Protein AF-A0A1J5X970-F1 (afdb_monomer)

pLDDT: mean 81.5, std 14.35, range [40.5, 97.06]

Secondary structure (DSSP, 8-state):
-----EE--HHHHHHHTTHHHHHTGGG--EEEEEEEEEEEEETTEEEEEEE-SS-EEEEEEES--TT--TT-EEEEEEEEE-SSS-EEEEEEEEE---HHHHHHHHHHHHHHHHHHHHHHHHHHHHS--

Mean predicted aligned error: 7.68 Å

Sequence (129 aa):
MDSFSIPIKILETRRAGNAWRVLSGERNRFSVLGSVVFVEARRGTTVFEVDDGSALLRCVIAGKSSVFKRGLCVCVTGRISMQRVYQMDVFSVCVVTDPEEEMFWWTRLIEIYHALELVSSKEKQQVGV

Nearest PDB structures (foldseek):
  4gop-assembly2_Y  TM=9.084E-01  e=2.019E-05  Mycosarcoma maydis
  8sok-assembly1_B  TM=8.461E-01  e=5.208E-05  Homo sapiens
  4l5t-assembly3_D  TM=7.604E-01  e=5.950E-03  Mus musculus
  3rln-assembly1_A  TM=5.830E-01  e=7.108E-03  Homo sapiens
  4jbj-assembly1_A  TM=6.149E-01  e=2.616E-02  Mus musculus

Solvent-accessible surface area (backbone atoms only — not comparable to full-atom values): 7297 Å² total; per-residue (Å²): 130,87,78,80,56,48,67,54,56,59,43,61,53,61,72,51,48,73,56,52,59,68,77,51,46,98,68,51,36,35,28,38,64,27,32,24,75,42,74,46,83,51,95,64,25,28,40,33,29,34,36,58,89,67,36,80,40,41,34,39,32,81,39,81,63,92,80,74,50,68,76,39,40,30,39,38,31,23,31,79,42,71,92,85,56,73,30,29,50,40,78,47,74,45,78,56,85,49,70,67,61,55,52,51,51,54,52,54,40,50,54,51,54,52,51,51,52,53,53,54,53,52,53,58,65,74,68,66,128

Structure (mmCIF, N/CA/C/O backbone):
data_AF-A0A1J5X970-F1
#
_entry.id   AF-A0A1J5X970-F1
#
loop_
_atom_site.group_PDB
_atom_site.id
_atom_site.type_symbol
_atom_site.label_atom_id
_atom_site.label_alt_id
_atom_site.label_comp_id
_atom_site.label_asym_id
_atom_site.label_entity_id
_atom_site.label_seq_id
_atom_site.pdbx_PDB_ins_code
_atom_site.Cartn_x
_atom_site.Cartn_y
_atom_site.Cartn_z
_atom_site.occupancy
_atom_site.B_iso_or_equiv
_atom_site.auth_seq_id
_atom_site.auth_comp_id
_atom_site.auth_asym_id
_atom_site.auth_atom_id
_atom_site.pdbx_PDB_model_num
ATOM 1 N N . MET A 1 1 ? 12.521 17.606 5.008 1.00 40.50 1 MET A N 1
ATOM 2 C CA . MET A 1 1 ? 13.173 16.680 4.058 1.00 40.50 1 MET A CA 1
ATOM 3 C C . MET A 1 1 ? 12.208 15.543 3.822 1.00 40.50 1 MET A C 1
ATOM 5 O O . MET A 1 1 ? 11.994 14.755 4.738 1.00 40.50 1 MET A O 1
ATOM 9 N N . ASP A 1 2 ? 11.590 15.509 2.647 1.00 47.88 2 ASP A N 1
ATOM 10 C CA . ASP A 1 2 ? 10.647 14.457 2.284 1.00 47.88 2 ASP A CA 1
ATOM 11 C C . ASP A 1 2 ? 11.372 13.118 2.277 1.00 47.88 2 ASP A C 1
ATOM 13 O O . ASP A 1 2 ? 12.374 12.916 1.588 1.00 47.88 2 ASP A O 1
ATOM 17 N N . SER A 1 3 ? 10.920 12.205 3.129 1.00 57.94 3 SER A N 1
ATOM 18 C CA . SER A 1 3 ? 11.478 10.866 3.146 1.00 57.94 3 SER A CA 1
ATOM 19 C C . SER A 1 3 ? 11.008 10.137 1.895 1.00 57.94 3 SER A C 1
ATOM 21 O O . SER A 1 3 ? 9.833 9.786 1.796 1.00 57.94 3 SER A O 1
ATOM 23 N N . PHE A 1 4 ? 11.923 9.905 0.960 1.00 71.44 4 PHE A N 1
ATOM 24 C CA . PHE A 1 4 ? 11.677 9.077 -0.213 1.00 71.44 4 PHE A CA 1
ATOM 25 C C . PHE A 1 4 ? 11.115 7.706 0.208 1.00 71.44 4 PHE A C 1
ATOM 27 O O . PHE A 1 4 ? 11.670 7.052 1.098 1.00 71.44 4 PHE A O 1
ATOM 34 N N . SER A 1 5 ? 10.000 7.300 -0.402 1.00 83.25 5 SER A N 1
ATOM 35 C CA . SER A 1 5 ? 9.433 5.953 -0.282 1.00 83.25 5 SER A CA 1
ATOM 36 C C . SER A 1 5 ? 9.487 5.276 -1.646 1.00 83.25 5 SER A C 1
ATOM 38 O O . SER A 1 5 ? 9.315 5.942 -2.665 1.00 83.25 5 SER A O 1
ATOM 40 N N . ILE A 1 6 ? 9.752 3.972 -1.662 1.00 84.81 6 ILE A N 1
ATOM 41 C CA . ILE A 1 6 ? 9.799 3.175 -2.890 1.00 84.81 6 ILE A CA 1
ATOM 42 C C . ILE A 1 6 ? 8.381 2.646 -3.164 1.00 84.81 6 ILE A C 1
ATOM 44 O O . ILE A 1 6 ? 7.891 1.856 -2.350 1.00 84.81 6 ILE A O 1
ATOM 48 N N . PRO A 1 7 ? 7.725 3.046 -4.269 1.00 87.62 7 PRO A N 1
ATOM 49 C CA . PRO A 1 7 ? 6.467 2.452 -4.706 1.00 87.62 7 PRO A CA 1
ATOM 50 C C . PRO A 1 7 ? 6.668 0.973 -5.013 1.00 87.62 7 PRO A C 1
ATOM 52 O O . PRO A 1 7 ? 7.643 0.599 -5.668 1.00 87.62 7 PRO A O 1
ATOM 55 N N . ILE A 1 8 ? 5.748 0.131 -4.557 1.00 88.06 8 ILE A N 1
ATOM 56 C CA . ILE A 1 8 ? 5.853 -1.319 -4.713 1.00 88.06 8 ILE A CA 1
ATOM 57 C C . ILE A 1 8 ? 4.522 -1.960 -5.087 1.00 88.06 8 ILE A C 1
ATOM 59 O O . ILE A 1 8 ? 3.452 -1.506 -4.690 1.00 88.06 8 ILE A O 1
ATOM 63 N N . LYS A 1 9 ? 4.629 -3.084 -5.799 1.00 89.88 9 LYS A N 1
ATOM 64 C CA . LYS A 1 9 ? 3.542 -4.036 -6.016 1.00 89.88 9 LYS A CA 1
ATOM 65 C C . LYS A 1 9 ? 3.585 -5.103 -4.924 1.00 89.88 9 LYS A C 1
ATOM 67 O O . LYS A 1 9 ? 4.652 -5.676 -4.662 1.00 89.88 9 LYS A O 1
ATOM 72 N N . ILE A 1 10 ? 2.451 -5.389 -4.289 1.00 92.12 10 ILE A N 1
ATOM 73 C CA . ILE A 1 10 ? 2.360 -6.258 -3.106 1.00 92.12 10 ILE A CA 1
ATOM 74 C C . ILE A 1 10 ? 2.844 -7.677 -3.429 1.00 92.12 10 ILE A C 1
ATOM 76 O O . ILE A 1 10 ? 3.602 -8.266 -2.653 1.00 92.12 10 ILE A O 1
ATOM 80 N N . LEU A 1 11 ? 2.443 -8.236 -4.575 1.00 89.12 11 LEU A N 1
ATOM 81 C CA . LEU A 1 11 ? 2.821 -9.599 -4.959 1.00 89.12 11 LEU A CA 1
ATOM 82 C C . LEU A 1 11 ? 4.333 -9.748 -5.176 1.00 89.12 11 LEU A C 1
ATOM 84 O O . LEU A 1 11 ? 4.936 -10.713 -4.705 1.00 89.12 11 LEU A O 1
ATOM 88 N N . GLU A 1 12 ? 4.954 -8.785 -5.853 1.00 83.88 12 GLU A N 1
ATOM 89 C CA . GLU A 1 12 ? 6.386 -8.826 -6.169 1.00 83.88 12 GLU A CA 1
ATOM 90 C C . GLU A 1 12 ? 7.248 -8.636 -4.919 1.00 83.88 12 GLU A C 1
ATOM 92 O O . GLU A 1 12 ? 8.264 -9.309 -4.728 1.00 83.88 12 GLU A O 1
ATOM 97 N N . THR A 1 13 ? 6.794 -7.784 -4.001 1.00 82.94 13 THR A N 1
ATOM 98 C CA . THR A 1 13 ? 7.434 -7.627 -2.689 1.00 82.94 13 THR A CA 1
ATOM 99 C C . THR A 1 13 ? 7.314 -8.864 -1.820 1.00 82.94 13 THR A C 1
ATOM 101 O O . THR A 1 13 ? 8.297 -9.288 -1.208 1.00 82.94 13 THR A O 1
ATOM 104 N N . ARG A 1 14 ? 6.157 -9.525 -1.847 1.00 84.44 14 ARG A N 1
ATOM 105 C CA . ARG A 1 14 ? 5.953 -10.797 -1.155 1.00 84.44 14 ARG A CA 1
ATOM 106 C C . ARG A 1 14 ? 6.839 -11.918 -1.708 1.00 84.44 14 ARG A C 1
ATOM 108 O O . ARG A 1 14 ? 7.380 -12.690 -0.922 1.00 84.44 14 ARG A O 1
ATOM 115 N N . ARG A 1 15 ? 6.993 -12.015 -3.034 1.00 83.88 15 ARG A N 1
ATOM 116 C CA . ARG A 1 15 ? 7.789 -13.061 -3.707 1.00 83.88 15 ARG A CA 1
ATOM 117 C C . ARG A 1 15 ? 9.284 -12.934 -3.448 1.00 83.88 15 ARG A C 1
ATOM 119 O O . ARG A 1 15 ? 9.941 -13.927 -3.157 1.00 83.88 15 ARG A O 1
ATOM 126 N N . ALA A 1 16 ? 9.815 -11.723 -3.545 1.00 76.25 16 ALA A N 1
ATOM 127 C CA . ALA A 1 16 ? 11.249 -11.486 -3.402 1.00 76.25 16 ALA A CA 1
ATOM 128 C C . ALA A 1 16 ? 11.733 -11.534 -1.943 1.00 76.25 16 ALA A C 1
ATOM 130 O O . ALA A 1 16 ? 12.936 -11.623 -1.690 1.00 76.25 16 ALA A O 1
ATOM 131 N N . GLY A 1 17 ? 10.824 -11.529 -0.966 1.00 75.88 17 GLY A N 1
ATOM 132 C CA . GLY A 1 17 ? 11.180 -11.819 0.414 1.00 75.88 17 GLY A CA 1
ATOM 133 C C . GLY A 1 17 ? 12.223 -10.835 0.968 1.00 75.88 17 GLY A C 1
ATOM 134 O O . GLY A 1 17 ? 12.133 -9.616 0.801 1.00 75.88 17 GLY A O 1
ATOM 135 N N . ASN A 1 18 ? 13.274 -11.383 1.581 1.00 65.25 18 ASN A N 1
ATOM 136 C CA . ASN A 1 18 ? 14.380 -10.600 2.133 1.00 65.25 18 ASN A CA 1
ATOM 137 C C . ASN A 1 18 ? 15.224 -9.861 1.075 1.00 65.25 18 ASN A C 1
ATOM 139 O O . ASN A 1 18 ? 15.996 -8.984 1.458 1.00 65.25 18 ASN A O 1
ATOM 143 N N . ALA A 1 19 ? 15.089 -10.156 -0.225 1.00 64.69 19 ALA A N 1
ATOM 144 C CA . ALA A 1 19 ? 15.864 -9.482 -1.272 1.00 64.69 19 ALA A CA 1
ATOM 145 C C . ALA A 1 19 ? 15.553 -7.975 -1.358 1.00 64.69 19 ALA A C 1
ATOM 147 O O . ALA A 1 19 ? 16.442 -7.175 -1.649 1.00 64.69 19 ALA A O 1
ATOM 148 N N . TRP A 1 20 ? 14.337 -7.553 -0.993 1.00 65.06 20 TRP A N 1
ATOM 149 C CA . TRP A 1 20 ? 13.986 -6.130 -0.945 1.00 65.06 20 TRP A CA 1
ATOM 150 C C . TRP A 1 20 ? 14.771 -5.347 0.103 1.00 65.06 20 TRP A C 1
ATOM 152 O O . TRP A 1 20 ? 15.091 -4.190 -0.145 1.00 65.06 20 TRP A O 1
ATOM 162 N N . ARG A 1 21 ? 15.163 -5.971 1.226 1.00 60.22 21 ARG A N 1
ATOM 163 C CA . ARG A 1 21 ? 16.007 -5.310 2.241 1.00 60.22 21 ARG A CA 1
ATOM 164 C C . ARG A 1 21 ? 17.364 -4.889 1.685 1.00 60.22 21 ARG A C 1
ATOM 166 O O . ARG A 1 21 ? 17.931 -3.916 2.170 1.00 60.22 21 ARG A O 1
ATOM 173 N N . VAL A 1 22 ? 17.882 -5.629 0.705 1.00 53.44 22 VAL A N 1
ATOM 174 C CA . VAL A 1 22 ? 19.168 -5.334 0.062 1.00 53.44 22 VAL A CA 1
ATOM 175 C C . VAL A 1 22 ? 19.005 -4.180 -0.928 1.00 53.44 22 VAL A C 1
ATOM 177 O O . VAL A 1 22 ? 19.817 -3.262 -0.928 1.00 53.44 22 VAL A O 1
ATOM 180 N N . LEU A 1 23 ? 17.916 -4.178 -1.704 1.00 58.03 23 LEU A N 1
ATOM 181 C CA . LEU A 1 23 ? 17.638 -3.146 -2.709 1.00 58.03 23 LEU A CA 1
ATOM 182 C C . LEU A 1 23 ? 17.271 -1.780 -2.104 1.00 58.03 23 LEU A C 1
ATOM 184 O O . LEU A 1 23 ? 17.581 -0.751 -2.696 1.00 58.03 23 LEU A O 1
ATOM 188 N N . SER A 1 24 ? 16.628 -1.739 -0.931 1.00 56.91 24 SER A N 1
ATOM 189 C CA . SER A 1 24 ? 16.157 -0.481 -0.324 1.00 56.91 24 SER A CA 1
ATOM 190 C C . SER A 1 24 ? 17.126 0.182 0.664 1.00 56.91 24 SER A C 1
ATOM 192 O O . SER A 1 24 ? 16.805 1.246 1.208 1.00 56.91 24 SER A O 1
ATOM 194 N N . GLY A 1 25 ? 18.287 -0.426 0.935 1.00 59.31 25 GLY A N 1
ATOM 195 C CA . GLY A 1 25 ? 19.243 0.054 1.940 1.00 59.31 25 GLY A CA 1
ATOM 196 C C . GLY A 1 25 ? 18.642 0.216 3.350 1.00 59.31 25 GLY A C 1
ATOM 197 O O . GLY A 1 25 ? 17.541 -0.250 3.652 1.00 59.31 25 GLY A O 1
ATOM 198 N N . GLU A 1 26 ? 19.342 0.924 4.245 1.00 49.03 26 GLU A N 1
ATOM 199 C CA . GLU A 1 26 ? 18.936 1.099 5.657 1.00 49.03 26 GLU A CA 1
ATOM 200 C C . GLU A 1 26 ? 17.583 1.821 5.856 1.00 49.03 26 GLU A C 1
ATOM 202 O O . GLU A 1 26 ? 17.013 1.793 6.954 1.00 49.03 26 GLU A O 1
ATOM 207 N N . ARG A 1 27 ? 17.013 2.447 4.813 1.00 59.34 27 ARG A N 1
ATOM 208 C CA . ARG A 1 27 ? 15.820 3.298 4.949 1.00 59.34 27 ARG A CA 1
ATOM 209 C C . ARG A 1 27 ? 14.476 2.585 4.774 1.00 59.34 27 ARG A C 1
ATOM 211 O O . ARG A 1 27 ? 13.513 3.122 5.309 1.00 59.34 27 ARG A O 1
ATOM 218 N N . ASN A 1 28 ? 14.400 1.388 4.170 1.00 74.81 28 ASN A N 1
ATOM 219 C CA . ASN A 1 28 ? 13.242 0.455 4.168 1.00 74.81 28 ASN A CA 1
ATOM 220 C C . ASN A 1 28 ? 11.836 1.116 4.244 1.00 74.81 28 ASN A C 1
ATOM 222 O O . ASN A 1 28 ? 11.009 0.707 5.066 1.00 74.81 28 ASN A O 1
ATOM 226 N N . ARG A 1 29 ? 11.588 2.174 3.458 1.00 87.25 29 ARG A N 1
ATOM 227 C CA . ARG A 1 29 ? 10.301 2.883 3.374 1.00 87.25 29 ARG A CA 1
ATOM 228 C C . ARG A 1 29 ? 9.675 2.557 2.033 1.00 87.25 29 ARG A C 1
ATOM 230 O O . ARG A 1 29 ? 10.242 2.887 0.995 1.00 87.25 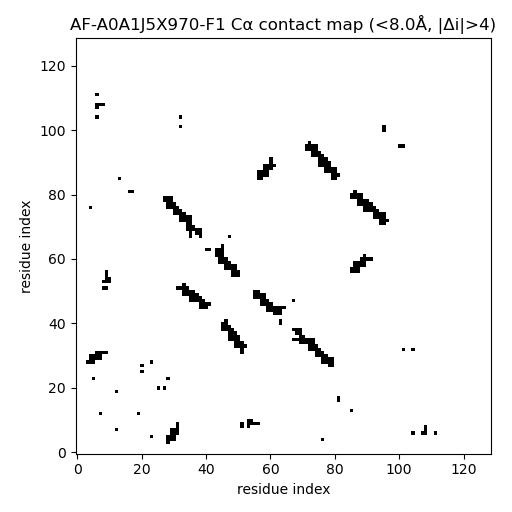29 ARG A O 1
ATOM 237 N N . PHE A 1 30 ? 8.510 1.939 2.077 1.00 89.31 30 PHE A N 1
ATOM 238 C CA . PHE A 1 30 ? 7.769 1.505 0.906 1.00 89.31 30 PHE A CA 1
ATOM 239 C C . PHE A 1 30 ? 6.411 2.182 0.874 1.00 89.31 30 PHE A C 1
ATOM 241 O O . PHE A 1 30 ? 5.838 2.439 1.936 1.00 89.31 30 PHE A O 1
ATOM 248 N N . SER A 1 31 ? 5.915 2.450 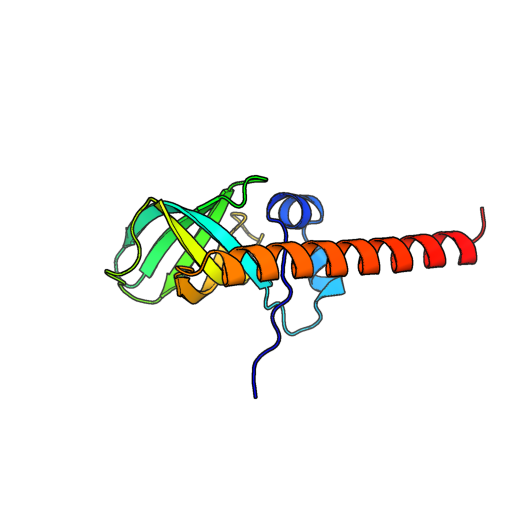-0.328 1.00 92.38 31 SER A N 1
ATOM 249 C CA . SER A 1 31 ? 4.571 2.960 -0.568 1.00 92.38 31 SER A CA 1
ATOM 250 C C . SER A 1 31 ? 3.757 1.979 -1.405 1.00 92.38 31 SER A C 1
ATOM 252 O O . SER A 1 31 ? 4.253 1.402 -2.371 1.00 92.38 31 SER A O 1
ATOM 254 N N . VAL A 1 32 ? 2.506 1.770 -1.006 1.00 93.75 32 VAL A N 1
ATOM 255 C CA . VAL A 1 32 ? 1.542 0.894 -1.680 1.00 93.75 32 VAL A CA 1
ATOM 256 C C . VAL A 1 32 ? 0.281 1.697 -1.939 1.00 93.75 32 VAL A C 1
ATOM 258 O O . VAL A 1 32 ? -0.287 2.253 -0.999 1.00 93.75 32 VAL A O 1
ATOM 261 N N . LEU A 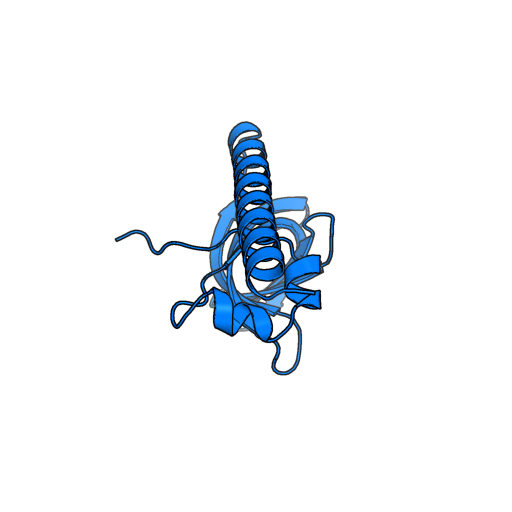1 33 ? -0.159 1.723 -3.192 1.00 94.56 33 LEU A N 1
ATOM 262 C CA . LEU A 1 33 ? -1.475 2.214 -3.577 1.00 94.56 33 LEU A CA 1
ATOM 263 C C . LEU A 1 33 ? -2.443 1.030 -3.650 1.00 94.56 33 LEU A C 1
ATOM 265 O O . LEU A 1 33 ? -2.109 -0.000 -4.231 1.00 94.56 33 LEU A O 1
ATOM 269 N N . GLY A 1 34 ? -3.637 1.172 -3.082 1.00 95.19 34 GLY A N 1
ATOM 270 C CA . GLY A 1 34 ? -4.674 0.157 -3.222 1.00 95.19 34 GLY A CA 1
ATOM 271 C C . GLY A 1 34 ? -5.952 0.474 -2.461 1.00 95.19 34 GLY A C 1
ATOM 272 O O . GLY A 1 34 ? -6.081 1.506 -1.806 1.00 95.19 34 GLY A O 1
ATOM 273 N N . SER A 1 35 ? -6.908 -0.444 -2.531 1.00 95.81 35 SER A N 1
ATOM 274 C CA . SER A 1 35 ? -8.202 -0.326 -1.862 1.00 95.81 35 SER A CA 1
ATOM 275 C C . SER A 1 35 ? -8.175 -0.950 -0.472 1.00 95.81 35 SER A C 1
ATOM 277 O O . SER A 1 35 ? -7.696 -2.067 -0.287 1.00 95.81 35 SER A O 1
ATOM 279 N N . VAL A 1 36 ? -8.752 -0.272 0.519 1.00 96.25 36 VAL A N 1
ATOM 280 C CA . VAL A 1 36 ? -8.946 -0.844 1.857 1.00 96.25 36 VAL A CA 1
ATOM 281 C C . VAL A 1 36 ? -10.079 -1.869 1.817 1.00 96.25 36 VAL A C 1
ATOM 283 O O . VAL A 1 36 ? -11.243 -1.512 1.627 1.00 96.25 36 VAL A O 1
ATOM 286 N N . VAL A 1 37 ? -9.773 -3.141 2.065 1.00 97.06 37 VAL A N 1
ATOM 287 C CA . VAL A 1 37 ? -10.762 -4.237 2.011 1.00 97.06 37 VAL A CA 1
ATOM 288 C C . VAL A 1 37 ? -11.199 -4.737 3.386 1.00 97.06 37 VAL A C 1
ATOM 290 O O . VAL A 1 37 ? -12.285 -5.308 3.509 1.00 97.06 37 VAL A O 1
ATOM 293 N N . PHE A 1 38 ? -10.416 -4.462 4.430 1.00 96.00 38 PHE A N 1
ATOM 294 C CA . PHE A 1 38 ? -10.679 -4.848 5.819 1.00 96.00 38 PHE A CA 1
ATOM 295 C C . PHE A 1 38 ? -10.162 -3.778 6.787 1.00 96.00 38 PHE A C 1
ATOM 297 O O . PHE A 1 38 ? -9.120 -3.183 6.530 1.00 96.00 38 PHE A O 1
ATOM 304 N N . VAL A 1 39 ? -10.868 -3.550 7.903 1.00 94.94 39 VAL A N 1
ATOM 305 C CA . VAL A 1 39 ? -10.445 -2.645 8.987 1.00 94.94 39 VAL A CA 1
ATOM 306 C C . VAL A 1 39 ? -10.882 -3.215 10.335 1.00 94.94 39 VAL A C 1
ATOM 308 O O . VAL A 1 39 ? -12.040 -3.581 10.519 1.00 94.94 39 VAL A O 1
ATOM 311 N N . GLU A 1 40 ? -9.967 -3.227 11.297 1.00 93.44 40 GLU A N 1
ATOM 312 C CA . GLU A 1 40 ? -10.181 -3.648 12.674 1.00 93.44 40 GLU A CA 1
ATOM 313 C C . GLU A 1 40 ? -9.471 -2.678 13.626 1.00 93.44 40 GLU A C 1
ATOM 315 O O . GLU A 1 40 ? -8.240 -2.579 13.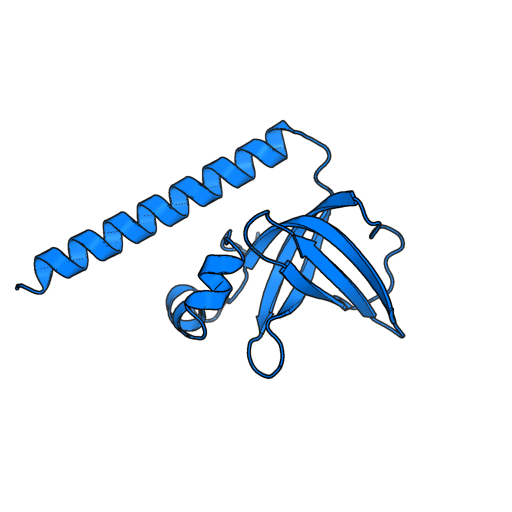666 1.00 93.44 40 GLU A O 1
ATOM 320 N N . ALA A 1 41 ? -10.251 -1.962 14.433 1.00 90.94 41 ALA A N 1
ATOM 321 C CA . ALA A 1 41 ? -9.707 -1.127 15.493 1.00 90.94 41 ALA A CA 1
ATOM 322 C C . ALA A 1 41 ? -9.355 -1.989 16.714 1.00 90.94 41 ALA A C 1
ATOM 324 O O . ALA A 1 41 ? -10.212 -2.666 17.282 1.00 90.94 41 ALA A O 1
ATOM 325 N N . ARG A 1 42 ? -8.100 -1.919 17.160 1.00 89.50 42 ARG A N 1
ATOM 326 C CA . ARG A 1 42 ? -7.604 -2.573 18.377 1.00 89.50 42 ARG A CA 1
ATOM 327 C C . ARG A 1 42 ? -7.235 -1.521 19.426 1.00 89.50 42 ARG A C 1
ATOM 329 O O . ARG A 1 42 ? -7.310 -0.309 19.202 1.00 89.50 42 ARG A O 1
ATOM 336 N N . ARG A 1 43 ? -6.866 -1.957 20.634 1.00 88.38 43 ARG A N 1
ATOM 337 C CA . ARG A 1 43 ? -6.391 -1.031 21.675 1.00 88.38 43 ARG A CA 1
ATOM 338 C C . ARG A 1 43 ? -5.055 -0.421 21.245 1.00 88.38 43 ARG A C 1
ATOM 340 O O . ARG A 1 43 ? -4.043 -1.108 21.231 1.00 88.38 43 ARG A O 1
ATOM 347 N N . GLY A 1 44 ? -5.076 0.868 20.906 1.00 89.19 44 GLY A N 1
ATOM 348 C CA . GLY A 1 44 ? -3.881 1.648 20.568 1.00 89.19 44 GLY A CA 1
ATOM 349 C C . GLY A 1 44 ? -3.356 1.457 19.143 1.00 89.19 44 GLY A C 1
ATOM 350 O O . GLY A 1 44 ? -2.385 2.113 18.781 1.00 89.19 44 GLY A O 1
ATOM 351 N N . THR A 1 45 ? -3.990 0.615 18.326 1.00 93.12 45 THR A N 1
ATOM 352 C CA . THR A 1 45 ? -3.603 0.378 16.929 1.00 93.12 45 THR A CA 1
ATOM 353 C C . THR A 1 45 ? -4.828 0.168 16.050 1.00 93.12 45 THR A C 1
ATOM 355 O O . THR A 1 45 ? -5.881 -0.268 16.518 1.00 93.12 45 THR A O 1
ATOM 358 N N . THR A 1 46 ? -4.682 0.448 14.761 1.00 94.25 46 THR A N 1
ATOM 359 C CA . THR A 1 46 ? -5.651 0.057 13.738 1.00 94.25 46 THR A CA 1
ATOM 360 C C . THR A 1 46 ? -4.978 -0.924 12.793 1.00 94.25 46 THR A C 1
ATOM 362 O O . THR A 1 46 ? -3.889 -0.661 12.282 1.00 94.25 46 THR A O 1
ATOM 365 N N . VAL A 1 47 ? -5.615 -2.073 12.594 1.00 94.31 47 VAL A N 1
ATOM 366 C CA . VAL A 1 47 ? -5.202 -3.075 11.615 1.00 94.31 47 VAL A CA 1
ATOM 367 C C . VAL A 1 47 ? -6.127 -2.950 10.419 1.00 94.31 47 VAL A C 1
ATOM 369 O O . VAL A 1 47 ? -7.338 -2.859 10.584 1.00 94.31 47 VAL A O 1
ATOM 372 N N . PHE A 1 48 ? -5.577 -2.956 9.218 1.00 95.69 48 PHE A N 1
ATOM 373 C CA . PHE A 1 48 ? -6.363 -2.933 7.993 1.00 95.69 48 PHE A CA 1
ATOM 374 C C . PHE A 1 48 ? -5.664 -3.740 6.902 1.00 95.69 48 PHE A C 1
ATOM 376 O O . PHE A 1 48 ? -4.492 -4.084 7.045 1.00 95.69 48 PHE A O 1
ATOM 383 N N . GLU A 1 49 ? -6.382 -4.081 5.839 1.00 96.81 49 GLU A N 1
ATOM 384 C CA . GLU A 1 49 ? -5.801 -4.758 4.677 1.00 96.81 49 GLU A CA 1
ATOM 385 C C . GLU A 1 49 ? -6.015 -3.924 3.424 1.00 96.81 49 GLU A C 1
ATOM 387 O O . GLU A 1 49 ? -7.101 -3.372 3.219 1.00 96.81 49 GLU A O 1
ATOM 392 N N . VAL A 1 50 ? -4.962 -3.839 2.616 1.00 97.00 50 VAL A N 1
ATOM 393 C CA . VAL A 1 50 ? -4.946 -3.143 1.331 1.00 97.00 50 VAL A CA 1
ATOM 394 C C . VAL A 1 50 ? -4.820 -4.161 0.209 1.00 97.00 50 VAL A C 1
ATOM 396 O O . VAL A 1 50 ? -3.992 -5.069 0.294 1.00 97.00 50 VAL A O 1
ATOM 399 N N . ASP A 1 51 ? -5.637 -3.986 -0.822 1.00 96.88 51 ASP A N 1
ATOM 400 C CA . ASP A 1 51 ? -5.608 -4.737 -2.073 1.00 96.88 51 ASP A CA 1
ATOM 401 C C . ASP A 1 51 ? -5.136 -3.824 -3.212 1.00 96.88 51 ASP A C 1
ATOM 403 O O . ASP A 1 51 ? -5.797 -2.831 -3.522 1.00 96.88 51 ASP A O 1
ATOM 407 N N . ASP A 1 52 ? -3.990 -4.140 -3.819 1.00 94.50 52 ASP A N 1
ATOM 408 C CA . ASP A 1 52 ? -3.455 -3.435 -4.996 1.00 94.50 52 ASP A CA 1
ATOM 409 C C . ASP A 1 52 ? -3.837 -4.124 -6.323 1.00 94.50 52 ASP A C 1
ATOM 411 O O . ASP A 1 52 ? -3.256 -3.842 -7.371 1.00 94.50 52 ASP A O 1
ATOM 415 N N . GLY A 1 53 ? -4.760 -5.090 -6.283 1.00 92.88 53 GLY A N 1
ATOM 416 C CA . GLY A 1 53 ? -5.146 -5.932 -7.415 1.00 92.88 53 GLY A CA 1
ATOM 417 C C . GLY A 1 53 ? -4.176 -7.084 -7.697 1.00 92.88 53 GLY A C 1
ATOM 418 O O . GLY A 1 53 ? -4.461 -7.931 -8.544 1.00 92.88 53 GLY A O 1
ATOM 419 N N . SER A 1 54 ? -3.033 -7.157 -7.005 1.00 92.38 54 SER A N 1
ATOM 420 C CA . SER A 1 54 ? -2.055 -8.242 -7.149 1.00 92.38 54 SER A CA 1
ATOM 421 C C . SER A 1 54 ? -2.008 -9.183 -5.950 1.00 92.38 54 SER A C 1
ATOM 423 O O . SER A 1 54 ? -1.764 -10.381 -6.120 1.00 92.38 54 SER A O 1
ATOM 425 N N . ALA A 1 55 ? -2.209 -8.657 -4.741 1.00 94.75 55 ALA A N 1
ATOM 426 C CA . ALA A 1 55 ? -2.265 -9.411 -3.496 1.00 94.75 55 ALA A CA 1
ATOM 427 C C . ALA A 1 55 ? -2.804 -8.535 -2.352 1.00 94.75 55 ALA A C 1
ATOM 429 O O . ALA A 1 55 ? -2.862 -7.315 -2.455 1.00 94.75 55 ALA A O 1
ATOM 430 N N . LEU A 1 56 ? -3.121 -9.166 -1.218 1.00 96.06 56 LEU A N 1
ATOM 431 C CA . LEU A 1 56 ? -3.463 -8.467 0.021 1.00 96.06 56 LEU A CA 1
ATOM 432 C C . LEU A 1 56 ? -2.219 -8.179 0.867 1.00 96.06 56 LEU A C 1
ATOM 434 O O . LEU A 1 56 ? -1.368 -9.058 1.058 1.00 96.06 56 LEU A O 1
ATOM 438 N N . LEU A 1 57 ? -2.159 -6.976 1.436 1.00 96.25 57 LEU A N 1
ATOM 439 C CA . LEU A 1 57 ? -1.158 -6.569 2.417 1.00 96.25 57 LEU A CA 1
ATOM 440 C C . LEU A 1 57 ? -1.821 -6.183 3.735 1.00 96.25 57 LEU A C 1
ATOM 442 O O . LEU A 1 57 ? -2.635 -5.262 3.795 1.00 96.25 57 LEU A O 1
ATOM 446 N N . ARG A 1 58 ? -1.411 -6.854 4.814 1.00 96.12 58 ARG A N 1
ATOM 447 C CA . ARG A 1 58 ? -1.786 -6.477 6.176 1.00 96.12 58 ARG A CA 1
ATOM 448 C C . ARG A 1 58 ? -1.019 -5.226 6.593 1.00 96.12 58 ARG A C 1
ATOM 450 O O . ARG A 1 58 ? 0.206 -5.223 6.587 1.00 96.12 58 ARG A O 1
ATOM 457 N N . CYS A 1 59 ? -1.731 -4.207 7.038 1.00 95.75 59 CYS A N 1
ATOM 458 C CA . CYS A 1 59 ? -1.189 -2.925 7.459 1.00 95.75 59 CYS A CA 1
ATOM 459 C C . CYS A 1 59 ? -1.534 -2.662 8.927 1.00 95.75 59 CYS A C 1
ATOM 461 O O . CYS A 1 59 ? -2.655 -2.913 9.376 1.00 95.75 59 CYS A O 1
ATOM 463 N N . VAL A 1 60 ? -0.565 -2.158 9.689 1.00 94.69 60 VAL A N 1
ATOM 464 C CA . VAL A 1 60 ? -0.729 -1.831 11.108 1.00 94.69 60 VAL A CA 1
ATOM 465 C C . VAL A 1 60 ? -0.266 -0.404 11.345 1.00 94.69 60 VAL A C 1
ATOM 467 O O . VAL A 1 60 ? 0.892 -0.083 11.103 1.00 94.69 60 VAL A O 1
ATOM 470 N N . ILE A 1 61 ? -1.156 0.447 11.851 1.00 93.75 61 ILE A N 1
ATOM 471 C CA . ILE A 1 61 ? -0.841 1.831 12.216 1.00 93.75 61 ILE A CA 1
ATOM 472 C C . ILE A 1 61 ? -1.083 2.058 13.707 1.00 93.75 61 ILE A C 1
ATOM 474 O O . ILE A 1 61 ? -2.065 1.572 14.278 1.00 93.75 61 ILE A O 1
ATOM 478 N N . ALA A 1 62 ? -0.171 2.785 14.351 1.00 91.50 62 ALA A N 1
ATOM 479 C CA . ALA A 1 62 ? -0.344 3.215 15.732 1.00 91.50 62 ALA A CA 1
ATOM 480 C C . ALA A 1 62 ? -1.439 4.290 15.825 1.00 91.50 62 ALA A C 1
ATOM 482 O O . ALA A 1 62 ? -1.500 5.209 15.013 1.00 91.50 62 ALA A O 1
ATOM 483 N N . GLY A 1 63 ? -2.292 4.181 16.842 1.00 85.56 63 GLY A N 1
ATOM 484 C CA . GLY A 1 63 ? -3.430 5.070 17.050 1.00 85.56 63 GLY A CA 1
ATOM 485 C C . GLY A 1 63 ? -4.753 4.538 16.494 1.00 85.56 63 GLY A C 1
ATOM 486 O O . GLY A 1 63 ? -4.823 3.562 15.740 1.00 85.56 63 GLY A O 1
ATOM 487 N N . LYS A 1 64 ? -5.839 5.186 16.925 1.00 72.31 64 LYS A N 1
ATOM 488 C CA . LYS A 1 64 ? -7.181 4.972 16.380 1.00 72.31 64 LYS A CA 1
ATOM 489 C C . LYS A 1 64 ? -7.412 5.991 15.277 1.00 72.31 64 LYS A C 1
ATOM 491 O O . LYS A 1 64 ? -7.238 7.182 15.516 1.00 72.31 64 LYS A O 1
ATOM 496 N N . SER A 1 65 ? -7.846 5.536 14.112 1.00 69.00 65 SER A N 1
ATOM 497 C CA . SER A 1 65 ? -8.247 6.427 13.028 1.00 69.00 65 SER A CA 1
ATOM 498 C C . SER A 1 65 ? -9.658 6.082 12.583 1.00 69.00 65 SER A C 1
ATOM 500 O O . SER A 1 65 ? -9.934 4.965 12.151 1.00 69.00 65 SER A O 1
ATOM 502 N N . SER A 1 66 ? -10.555 7.060 12.697 1.00 66.31 66 SER A N 1
ATOM 503 C CA . SER A 1 66 ? -11.919 7.005 12.159 1.00 66.31 66 SER A CA 1
ATOM 504 C C . SER A 1 66 ? -11.963 7.182 10.636 1.00 66.31 66 SER A C 1
ATOM 506 O O . SER A 1 66 ? -13.030 7.046 10.035 1.00 66.31 66 SER A O 1
ATOM 508 N N . VAL A 1 67 ? -10.816 7.485 10.016 1.00 67.5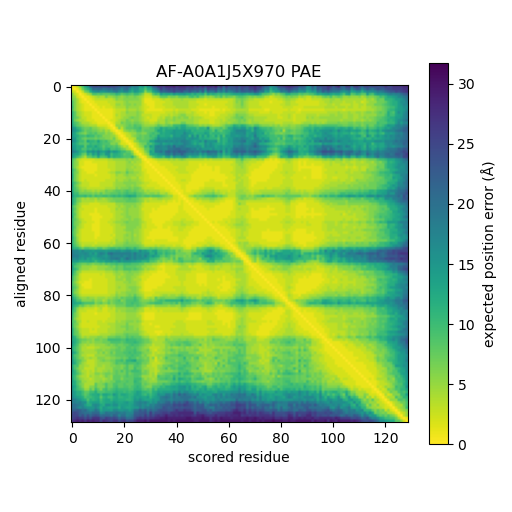6 67 VAL A N 1
ATOM 509 C CA . VAL A 1 67 ? -10.684 7.752 8.579 1.00 67.56 67 VAL A CA 1
ATOM 510 C C . VAL A 1 67 ? -10.622 6.450 7.776 1.00 67.56 67 VAL A C 1
ATOM 512 O O . VAL A 1 67 ? -11.026 6.427 6.619 1.00 67.56 67 VAL A O 1
ATOM 515 N N . PHE A 1 68 ? -10.186 5.338 8.379 1.00 76.88 68 PHE A N 1
ATOM 516 C CA . PHE A 1 68 ? -10.070 4.065 7.667 1.00 76.88 68 PHE A CA 1
ATOM 517 C C . PHE A 1 68 ? -11.423 3.374 7.551 1.00 76.88 68 PHE A C 1
ATOM 519 O O . PHE A 1 68 ? -11.951 2.810 8.510 1.00 76.88 68 PHE A O 1
ATOM 526 N N . LYS A 1 69 ? -11.977 3.414 6.342 1.00 85.44 69 LYS A N 1
ATOM 527 C CA . LYS A 1 69 ? -13.195 2.704 5.965 1.00 85.44 69 LYS A CA 1
ATOM 528 C C . LYS A 1 69 ? -12.904 1.804 4.775 1.00 85.44 69 LYS A C 1
ATOM 530 O O . LYS A 1 69 ? -12.042 2.100 3.953 1.00 85.44 69 LYS A O 1
ATOM 535 N N . ARG A 1 70 ? -13.644 0.700 4.702 1.00 92.94 70 ARG A N 1
ATOM 536 C CA . ARG A 1 70 ? -13.599 -0.205 3.551 1.00 92.94 70 ARG A CA 1
ATOM 537 C C . ARG A 1 70 ? -14.043 0.541 2.289 1.00 92.94 70 ARG A C 1
ATOM 539 O O . ARG A 1 70 ? -14.933 1.384 2.367 1.00 92.94 70 ARG A O 1
ATOM 546 N N . GLY A 1 71 ? -13.437 0.201 1.156 1.00 90.94 71 GLY A N 1
ATOM 547 C CA . GLY A 1 71 ? -13.732 0.783 -0.155 1.00 90.94 71 GLY A CA 1
ATOM 548 C C . GLY A 1 71 ? -12.998 2.089 -0.464 1.00 90.94 71 GLY A C 1
ATOM 549 O O . GLY A 1 71 ? -13.175 2.620 -1.552 1.00 90.94 71 GLY A O 1
ATOM 550 N N . LEU A 1 72 ? -12.179 2.611 0.454 1.00 92.00 72 LEU A N 1
ATOM 551 C CA . LEU A 1 72 ? -11.335 3.772 0.166 1.00 92.00 72 LEU A CA 1
ATOM 552 C C . LEU A 1 72 ? -10.081 3.349 -0.599 1.00 92.00 72 LEU A C 1
ATOM 554 O O . LEU A 1 72 ? -9.405 2.408 -0.178 1.00 92.00 72 LEU A O 1
ATOM 558 N N . CYS A 1 73 ? -9.746 4.086 -1.657 1.00 93.06 73 CYS A N 1
ATOM 559 C CA . CYS A 1 73 ? -8.425 4.034 -2.270 1.00 93.06 73 CYS A CA 1
ATOM 560 C C . CYS A 1 73 ? -7.440 4.822 -1.397 1.00 93.06 73 CYS A C 1
ATOM 562 O O . CYS A 1 73 ? -7.724 5.944 -0.962 1.00 93.06 73 CYS A O 1
ATOM 564 N N . VAL A 1 74 ? -6.305 4.213 -1.073 1.00 93.50 74 VAL A N 1
ATOM 565 C CA . VAL A 1 74 ? -5.305 4.781 -0.172 1.00 93.50 74 VAL A CA 1
ATOM 566 C C . VAL A 1 74 ? -3.896 4.543 -0.686 1.00 93.50 74 VAL A C 1
ATOM 568 O O . VAL A 1 74 ? -3.583 3.474 -1.205 1.00 93.50 74 VAL A O 1
ATOM 571 N N . CYS A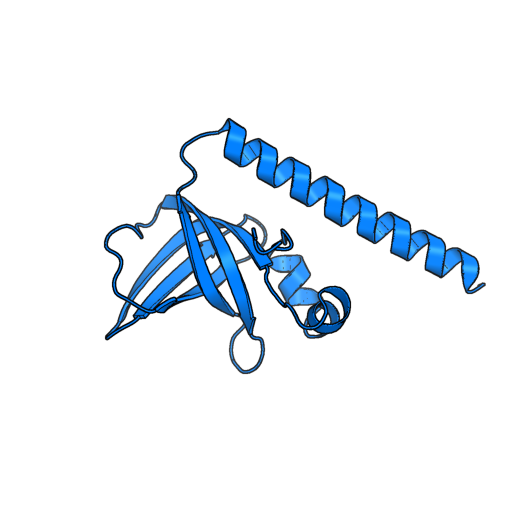 1 75 ? -3.021 5.515 -0.446 1.00 93.12 75 CYS A N 1
ATOM 572 C CA . CYS A 1 75 ? -1.582 5.315 -0.487 1.00 93.12 75 CYS A CA 1
ATOM 573 C C . CYS A 1 75 ? -1.058 5.136 0.941 1.00 93.12 75 CYS A C 1
ATOM 575 O O . CYS A 1 75 ? -1.181 6.024 1.788 1.00 93.12 75 CYS A O 1
ATOM 577 N N . VAL A 1 76 ? -0.474 3.975 1.221 1.00 93.62 76 VAL A N 1
ATOM 578 C CA . VAL A 1 76 ? 0.082 3.615 2.526 1.00 93.62 76 VAL A CA 1
ATOM 579 C C . VAL A 1 76 ? 1.592 3.652 2.445 1.00 93.62 76 VAL A C 1
ATOM 581 O O . VAL A 1 76 ? 2.174 2.969 1.610 1.00 93.62 76 VAL A O 1
ATOM 584 N N . THR A 1 77 ? 2.232 4.405 3.336 1.00 93.25 77 THR A N 1
ATOM 585 C CA . THR A 1 77 ? 3.691 4.420 3.463 1.00 93.25 77 THR A CA 1
ATOM 586 C C . THR A 1 77 ? 4.114 3.800 4.783 1.00 93.25 77 THR A C 1
ATOM 588 O O . THR A 1 77 ? 3.635 4.184 5.852 1.00 93.25 77 THR A O 1
ATOM 591 N N . GLY A 1 78 ? 5.055 2.864 4.730 1.00 93.06 78 GLY A N 1
ATOM 592 C CA . GLY A 1 78 ? 5.493 2.128 5.908 1.00 93.06 78 GLY A CA 1
ATOM 593 C C . GLY A 1 78 ? 6.757 1.315 5.689 1.00 93.06 78 GLY A C 1
ATOM 594 O O . GLY A 1 78 ? 7.453 1.446 4.680 1.00 93.06 78 GLY A O 1
ATOM 595 N N . ARG A 1 79 ? 7.061 0.458 6.659 1.00 91.00 79 ARG A N 1
ATOM 596 C CA . ARG A 1 79 ? 8.134 -0.534 6.587 1.00 91.00 79 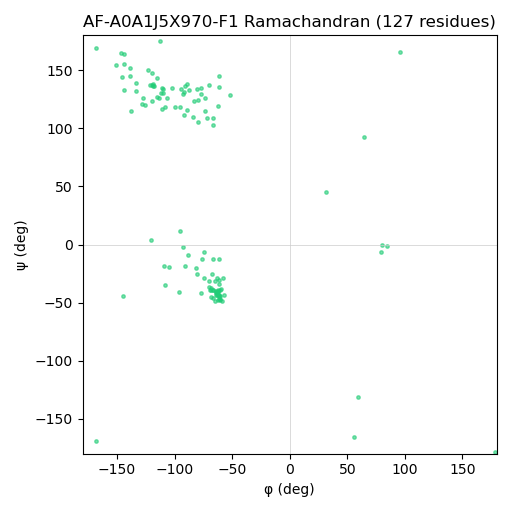ARG A CA 1
ATOM 597 C C . ARG A 1 79 ? 7.529 -1.926 6.495 1.00 91.00 79 ARG A C 1
ATOM 599 O O . ARG A 1 79 ? 6.692 -2.288 7.314 1.00 91.00 79 ARG A O 1
ATOM 606 N N . ILE A 1 80 ? 7.990 -2.720 5.535 1.00 89.12 80 ILE A N 1
ATOM 607 C CA . ILE A 1 80 ? 7.584 -4.121 5.420 1.00 89.12 80 ILE A CA 1
ATOM 608 C C . ILE A 1 80 ? 8.323 -4.968 6.458 1.00 89.12 80 ILE A C 1
ATOM 610 O O . ILE A 1 80 ? 9.543 -4.869 6.619 1.00 89.12 80 ILE A O 1
ATOM 614 N N . SER A 1 81 ? 7.573 -5.834 7.130 1.00 86.56 81 SER A N 1
ATOM 615 C CA . SER A 1 81 ? 8.065 -6.873 8.024 1.00 86.56 81 SER A CA 1
ATOM 616 C C . SER A 1 81 ? 7.648 -8.249 7.503 1.00 86.56 81 SER A C 1
ATOM 618 O O . SER A 1 81 ? 6.516 -8.451 7.068 1.00 86.56 81 SER A O 1
ATOM 620 N N . MET A 1 82 ? 8.583 -9.202 7.547 1.00 82.00 82 MET A N 1
ATOM 621 C CA . MET A 1 82 ? 8.391 -10.593 7.105 1.00 82.00 82 MET A CA 1
ATOM 622 C C . MET A 1 82 ? 8.634 -11.617 8.221 1.00 82.00 82 MET A C 1
ATOM 624 O O . MET A 1 82 ? 8.604 -12.816 7.976 1.00 82.00 82 MET A O 1
ATOM 628 N N . GLN A 1 83 ? 8.898 -11.172 9.454 1.00 73.12 83 GLN A N 1
ATOM 629 C CA . GLN A 1 83 ? 9.394 -12.050 10.524 1.00 73.12 83 GLN A CA 1
ATOM 630 C C . GLN A 1 83 ? 8.379 -13.102 10.999 1.00 73.12 83 GLN A C 1
ATOM 632 O O . GLN A 1 83 ? 8.780 -14.124 11.548 1.00 73.12 83 GLN A O 1
ATOM 637 N N . ARG A 1 84 ? 7.074 -12.844 10.843 1.00 76.56 84 ARG A N 1
ATOM 638 C CA . ARG A 1 84 ? 5.995 -13.759 11.271 1.00 76.56 84 ARG A CA 1
ATOM 639 C C . ARG A 1 84 ? 4.804 -13.737 10.325 1.00 76.56 84 ARG A C 1
ATOM 641 O O . ARG A 1 84 ? 4.268 -14.780 9.977 1.00 76.56 84 ARG A O 1
ATOM 648 N N . VAL A 1 85 ? 4.401 -12.539 9.916 1.00 84.19 85 VAL A N 1
ATOM 649 C C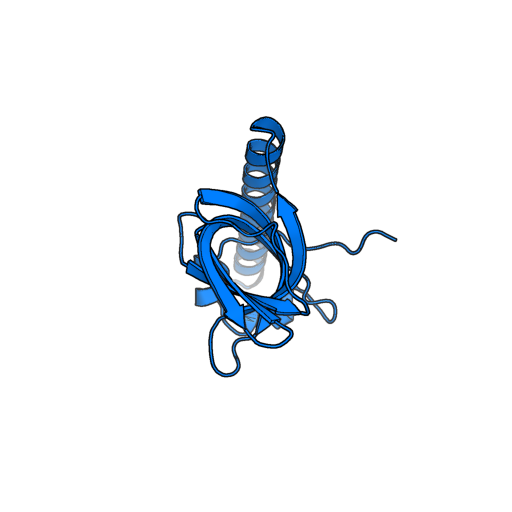A . VAL A 1 85 ? 3.335 -12.291 8.947 1.00 84.19 85 VAL A CA 1
ATOM 650 C C . VAL A 1 85 ? 3.865 -11.254 7.974 1.00 84.19 85 VAL A C 1
ATOM 652 O O . VAL A 1 85 ? 4.534 -10.315 8.401 1.00 84.19 85 VAL A O 1
ATOM 655 N N . TYR A 1 86 ? 3.583 -11.437 6.685 1.00 88.81 86 TYR A N 1
ATOM 656 C CA . TYR A 1 86 ? 3.856 -10.419 5.681 1.00 88.81 86 TYR A CA 1
ATOM 657 C C . TYR A 1 86 ? 2.949 -9.213 5.941 1.00 88.81 86 TYR A C 1
ATOM 659 O O . TYR A 1 86 ? 1.742 -9.275 5.700 1.00 88.81 86 TYR A O 1
ATOM 667 N N . GLN A 1 87 ? 3.522 -8.158 6.515 1.00 93.94 87 GLN A N 1
ATOM 668 C CA . GLN A 1 87 ? 2.782 -6.970 6.924 1.00 93.94 87 GLN A CA 1
ATOM 669 C C . GLN A 1 87 ? 3.593 -5.694 6.715 1.00 93.94 87 GLN A C 1
ATOM 671 O O . GLN A 1 87 ? 4.817 -5.733 6.593 1.00 93.94 87 GLN A O 1
ATOM 676 N N . MET A 1 88 ? 2.909 -4.557 6.747 1.00 93.81 88 MET A N 1
ATOM 677 C CA . MET A 1 88 ? 3.505 -3.232 6.779 1.00 93.81 88 MET A CA 1
ATOM 678 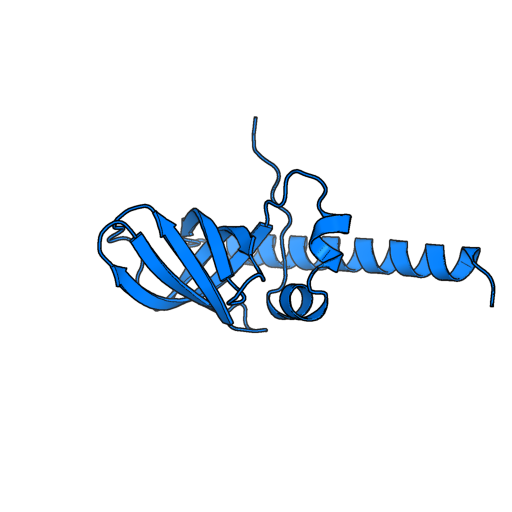C C . MET A 1 88 ? 3.209 -2.539 8.109 1.00 93.81 88 MET A C 1
ATOM 680 O O . MET A 1 88 ? 2.052 -2.373 8.495 1.00 93.81 88 MET A O 1
ATOM 684 N N . ASP A 1 89 ? 4.269 -2.092 8.774 1.00 93.38 89 ASP A N 1
ATOM 685 C CA . ASP A 1 89 ? 4.189 -1.157 9.889 1.00 93.38 89 ASP A CA 1
ATOM 686 C C . ASP A 1 89 ? 4.113 0.257 9.301 1.00 93.38 89 ASP A C 1
ATOM 688 O O . ASP A 1 89 ? 5.057 0.748 8.675 1.00 93.38 89 ASP A O 1
ATOM 692 N N . VAL A 1 90 ? 2.945 0.875 9.426 1.00 93.69 90 VAL A N 1
ATOM 693 C CA . VAL A 1 90 ? 2.560 2.077 8.688 1.00 93.69 90 VAL A CA 1
ATOM 694 C C . VAL A 1 90 ? 3.013 3.335 9.417 1.00 93.69 90 VAL A C 1
ATOM 696 O O . VAL A 1 90 ? 2.779 3.500 10.615 1.00 93.69 90 VAL A O 1
ATOM 699 N N . PHE A 1 91 ? 3.616 4.251 8.663 1.00 92.12 91 PHE A N 1
ATOM 700 C CA . PHE A 1 91 ? 3.995 5.588 9.118 1.00 92.12 91 PHE A CA 1
ATOM 701 C C . PHE A 1 91 ? 2.938 6.626 8.753 1.00 92.12 91 PHE A C 1
ATOM 703 O O . PHE A 1 91 ? 2.637 7.506 9.556 1.00 92.12 91 PHE A O 1
ATOM 710 N N . SER A 1 92 ? 2.374 6.524 7.550 1.00 91.56 92 SER A N 1
ATOM 711 C CA . SER A 1 92 ? 1.354 7.443 7.057 1.00 91.56 92 SER A CA 1
ATOM 712 C C . SER A 1 92 ? 0.410 6.760 6.075 1.00 91.56 92 SER A C 1
ATOM 714 O O . SER A 1 92 ? 0.757 5.777 5.417 1.00 91.56 92 SER A O 1
ATOM 716 N N . VAL A 1 93 ? -0.799 7.308 5.984 1.00 91.44 93 VAL A N 1
ATOM 717 C CA . VAL A 1 93 ? -1.796 6.928 4.986 1.00 91.44 93 VAL A CA 1
ATOM 718 C C . VAL A 1 93 ? -2.373 8.199 4.383 1.00 91.44 93 VAL A C 1
ATOM 720 O O . VAL A 1 93 ? -2.752 9.105 5.124 1.00 91.44 93 VAL A O 1
ATOM 723 N N . CYS A 1 94 ? -2.446 8.247 3.059 1.00 90.75 94 CYS A N 1
ATOM 724 C CA . CYS A 1 94 ? -3.158 9.270 2.306 1.00 90.75 94 CYS A CA 1
ATOM 725 C C . CYS A 1 94 ? -4.393 8.630 1.669 1.00 90.75 94 CYS A C 1
ATOM 727 O O . CYS A 1 94 ? -4.287 7.539 1.109 1.00 90.75 94 CYS A O 1
ATOM 729 N N . VAL A 1 95 ? -5.555 9.277 1.768 1.00 91.44 95 VAL A N 1
ATOM 730 C CA . VAL A 1 95 ? -6.739 8.864 1.002 1.00 91.44 95 VAL A CA 1
ATOM 731 C C . VAL A 1 95 ? -6.615 9.484 -0.379 1.00 91.44 95 VAL A C 1
ATOM 733 O O . VAL A 1 95 ? -6.493 10.700 -0.484 1.00 91.44 95 VAL A O 1
ATOM 736 N N . VAL A 1 96 ? -6.651 8.647 -1.411 1.00 90.56 96 VAL A N 1
ATOM 737 C CA . VAL A 1 96 ? -6.571 9.093 -2.801 1.00 90.56 96 VAL A CA 1
ATOM 738 C C . VAL A 1 96 ? -7.995 9.307 -3.290 1.00 90.56 96 VAL A C 1
ATOM 740 O O . VAL A 1 96 ? -8.781 8.364 -3.380 1.00 90.56 96 VAL A O 1
ATOM 743 N N . THR A 1 97 ? -8.351 10.566 -3.526 1.00 88.44 97 THR A N 1
ATOM 744 C CA . THR A 1 97 ? -9.684 10.961 -4.011 1.00 88.44 97 THR A CA 1
ATOM 745 C C . THR A 1 97 ? -9.668 11.446 -5.453 1.00 88.44 97 THR A C 1
ATOM 747 O O . THR A 1 97 ? -10.726 11.519 -6.072 1.00 88.44 97 THR A O 1
ATOM 750 N N . ASP A 1 98 ? -8.492 11.807 -5.963 1.00 89.31 98 ASP A N 1
ATOM 751 C CA . ASP A 1 98 ? -8.296 12.290 -7.322 1.00 89.31 98 ASP A CA 1
ATOM 752 C C . ASP A 1 98 ? -7.866 11.127 -8.240 1.00 89.31 98 ASP A C 1
ATOM 754 O O . ASP A 1 98 ? -6.810 10.528 -8.008 1.00 89.31 98 ASP A O 1
ATOM 758 N N . PRO A 1 99 ? -8.650 10.786 -9.280 1.00 84.38 99 PRO A N 1
ATOM 759 C CA . PRO A 1 99 ? -8.266 9.773 -10.261 1.00 84.38 99 PRO A CA 1
ATOM 760 C C . PRO A 1 99 ? -6.939 10.072 -10.973 1.00 84.38 99 PRO A C 1
ATOM 762 O O . PRO A 1 99 ? -6.241 9.142 -11.381 1.00 84.38 99 PRO A O 1
ATOM 765 N N . GLU A 1 100 ? -6.564 11.346 -11.127 1.00 87.38 100 GLU A N 1
ATOM 766 C CA . GLU A 1 100 ? -5.279 11.721 -11.726 1.00 87.38 100 GLU A CA 1
ATOM 767 C C . GLU A 1 100 ? -4.108 11.341 -10.812 1.00 87.38 100 GLU A C 1
ATOM 769 O O . GLU A 1 100 ? -3.089 10.830 -11.287 1.00 87.38 100 GLU A O 1
ATOM 774 N N . GLU A 1 101 ? -4.270 11.508 -9.495 1.00 82.94 101 GLU A N 1
ATOM 775 C CA . GLU A 1 101 ? -3.289 11.061 -8.504 1.00 82.94 101 GLU A CA 1
ATOM 776 C C . GLU A 1 101 ? -3.133 9.536 -8.561 1.00 82.94 101 GLU A C 1
ATOM 778 O O . GLU A 1 101 ? -2.009 9.026 -8.579 1.00 82.94 101 GLU A O 1
ATOM 783 N N . GLU A 1 102 ? -4.244 8.804 -8.665 1.00 83.50 102 GLU A N 1
ATOM 784 C CA . GLU A 1 102 ? -4.229 7.347 -8.805 1.00 83.50 102 GLU A CA 1
ATOM 785 C C . GLU A 1 102 ? -3.448 6.901 -10.055 1.00 83.50 102 GLU A C 1
ATOM 787 O O . GLU A 1 102 ? -2.548 6.060 -9.976 1.00 83.50 102 GLU A O 1
ATOM 792 N N . MET A 1 103 ? -3.725 7.510 -11.210 1.00 84.19 103 MET A N 1
ATOM 793 C CA . MET A 1 103 ? -3.026 7.217 -12.468 1.00 84.19 103 MET A CA 1
ATOM 794 C C . MET A 1 103 ? -1.530 7.545 -12.413 1.00 84.19 103 MET A C 1
ATOM 796 O O . MET A 1 103 ? -0.697 6.796 -12.943 1.00 84.19 103 MET A O 1
ATOM 800 N N . PHE A 1 104 ? -1.164 8.646 -11.758 1.00 84.75 104 PHE A N 1
ATOM 801 C CA . PHE A 1 104 ? 0.230 9.039 -11.577 1.00 84.75 104 PHE A CA 1
ATOM 802 C C . PHE A 1 104 ? 1.018 8.006 -10.759 1.00 84.75 104 PHE A C 1
ATOM 804 O O . PHE A 1 104 ? 2.154 7.665 -11.106 1.00 84.75 104 PHE A O 1
ATOM 811 N N . TRP A 1 105 ? 0.406 7.450 -9.711 1.00 80.88 105 TRP A N 1
ATOM 812 C CA . TRP A 1 105 ? 0.994 6.372 -8.913 1.00 80.88 105 TRP A CA 1
ATOM 813 C C . TRP A 1 105 ? 1.269 5.116 -9.739 1.00 80.88 105 TRP A C 1
ATOM 815 O O . TRP A 1 105 ? 2.377 4.576 -9.676 1.00 80.88 105 TRP A O 1
ATOM 825 N N . TRP A 1 106 ? 0.298 4.675 -10.540 1.00 79.56 106 TRP A N 1
ATOM 826 C CA . TRP A 1 106 ? 0.469 3.504 -11.401 1.00 79.56 106 TRP A CA 1
ATOM 827 C C . TRP A 1 106 ? 1.571 3.706 -12.440 1.00 79.56 106 TRP A C 1
ATOM 829 O O . TRP A 1 106 ? 2.393 2.813 -12.649 1.00 79.56 106 TRP A O 1
ATOM 839 N N . THR A 1 107 ? 1.644 4.899 -13.030 1.00 84.38 107 THR A N 1
ATOM 840 C CA . THR A 1 107 ? 2.690 5.245 -14.003 1.00 84.38 107 THR A CA 1
ATOM 841 C C . THR A 1 107 ? 4.078 5.182 -13.364 1.00 84.38 107 THR A C 1
ATOM 843 O O . THR A 1 107 ? 4.965 4.504 -13.882 1.00 84.38 107 THR A O 1
ATOM 846 N N . ARG A 1 108 ? 4.249 5.782 -12.177 1.00 80.31 108 ARG A N 1
ATOM 847 C CA . ARG A 1 108 ? 5.511 5.711 -11.423 1.00 80.31 108 ARG A CA 1
ATOM 848 C C . ARG A 1 108 ? 5.910 4.288 -11.053 1.00 80.31 108 ARG A C 1
ATOM 850 O O . ARG A 1 108 ? 7.093 3.956 -11.087 1.00 80.31 108 ARG A O 1
ATOM 857 N N . LEU A 1 109 ? 4.944 3.451 -10.676 1.00 81.19 109 LEU A N 1
ATOM 858 C CA . LEU A 1 109 ? 5.212 2.053 -10.357 1.00 81.19 109 LEU A CA 1
ATOM 859 C C . LEU A 1 109 ? 5.787 1.327 -11.581 1.00 81.19 109 LEU A C 1
ATOM 861 O O . LEU A 1 109 ? 6.814 0.663 -11.472 1.00 81.19 109 LEU A O 1
ATOM 865 N N . ILE A 1 110 ? 5.175 1.501 -12.753 1.00 81.44 110 ILE A N 1
ATOM 866 C CA . ILE A 1 110 ? 5.639 0.886 -14.004 1.00 81.44 110 ILE A CA 1
ATOM 867 C C . ILE A 1 110 ? 7.054 1.357 -14.357 1.00 81.44 110 ILE A C 1
ATOM 869 O O . ILE A 1 110 ? 7.913 0.523 -14.638 1.00 81.44 110 ILE A O 1
ATOM 873 N N . GLU A 1 111 ? 7.324 2.663 -14.289 1.00 82.38 111 GLU A N 1
ATOM 874 C CA . GLU A 1 111 ? 8.646 3.236 -14.586 1.00 82.38 111 GLU A CA 1
ATOM 875 C C . GLU A 1 111 ? 9.753 2.628 -13.717 1.00 82.38 111 GLU A C 1
ATOM 877 O O . GLU A 1 111 ? 10.823 2.278 -14.219 1.00 82.38 111 GLU A O 1
ATOM 882 N N . ILE A 1 112 ? 9.491 2.455 -12.419 1.00 78.19 112 ILE A N 1
ATOM 883 C CA . ILE A 1 112 ? 10.459 1.880 -11.480 1.00 78.19 112 ILE A CA 1
ATOM 884 C C . ILE A 1 112 ? 10.724 0.412 -11.797 1.00 78.19 112 ILE A C 1
ATOM 886 O O . ILE A 1 112 ? 11.883 0.001 -11.844 1.00 78.19 112 ILE A O 1
ATOM 890 N N . TYR A 1 113 ? 9.681 -0.383 -12.036 1.00 76.31 113 TYR A N 1
ATOM 891 C CA . TYR A 1 113 ? 9.860 -1.800 -12.352 1.00 76.31 113 TYR A CA 1
ATOM 892 C C . TYR A 1 113 ? 10.560 -1.992 -13.703 1.00 76.31 113 TYR A C 1
ATOM 894 O O . TYR A 1 113 ? 11.480 -2.802 -13.790 1.00 76.31 113 TYR A O 1
ATOM 902 N N . HIS A 1 114 ? 10.233 -1.181 -14.714 1.00 78.94 114 HIS A N 1
ATOM 903 C CA . HIS A 1 114 ? 10.958 -1.167 -15.987 1.00 78.94 114 HIS A CA 1
ATOM 904 C C . HIS A 1 114 ? 12.435 -0.796 -15.799 1.00 78.94 114 HIS A C 1
ATOM 906 O O . HIS A 1 114 ? 13.316 -1.443 -16.365 1.00 78.94 114 HIS A O 1
ATOM 912 N N . ALA A 1 115 ? 12.737 0.221 -14.986 1.00 74.00 115 ALA A N 1
ATOM 913 C CA . ALA A 1 115 ? 14.116 0.596 -14.689 1.00 74.00 115 ALA A CA 1
ATOM 914 C C . ALA A 1 115 ? 14.880 -0.548 -13.999 1.00 74.00 115 ALA A C 1
ATOM 916 O O . ALA A 1 115 ? 16.011 -0.846 -14.384 1.00 74.00 115 ALA A O 1
ATOM 917 N N . LEU A 1 116 ? 14.261 -1.226 -13.028 1.00 70.31 116 LEU A N 1
ATOM 918 C CA . LEU A 1 116 ? 14.856 -2.374 -12.336 1.00 70.31 116 LEU A CA 1
ATOM 919 C C . LEU A 1 116 ? 15.107 -3.561 -13.282 1.00 70.31 116 LEU A C 1
ATOM 921 O O . LEU A 1 116 ? 16.174 -4.175 -13.220 1.00 70.31 116 LEU A O 1
ATOM 925 N N . GLU A 1 117 ? 14.179 -3.862 -14.192 1.00 72.56 117 GLU A N 1
ATOM 926 C CA . GLU A 1 117 ? 14.356 -4.906 -15.212 1.00 72.56 117 GLU A CA 1
ATOM 927 C C . GLU A 1 117 ? 15.499 -4.586 -16.182 1.00 72.56 117 GLU A C 1
ATOM 929 O O . GLU A 1 117 ? 16.300 -5.466 -16.518 1.00 72.56 117 GLU A O 1
ATOM 934 N N . LEU A 1 118 ? 15.621 -3.324 -16.601 1.00 65.69 118 LEU A N 1
ATOM 935 C CA . LEU A 1 118 ? 16.710 -2.865 -17.464 1.00 65.69 118 LEU A CA 1
ATOM 936 C C . LEU A 1 118 ? 18.074 -2.979 -16.774 1.00 65.69 118 LEU A C 1
ATOM 938 O O . LEU A 1 118 ? 19.044 -3.378 -17.423 1.00 65.69 118 LEU A O 1
ATOM 942 N N . VAL A 1 119 ? 18.166 -2.663 -15.477 1.00 61.91 119 VAL A N 1
ATOM 943 C CA . VAL A 1 119 ? 19.403 -2.863 -14.701 1.00 61.91 119 VAL A CA 1
ATOM 944 C C . VAL A 1 119 ? 19.736 -4.352 -14.602 1.00 61.91 119 VAL A C 1
ATOM 946 O O . VAL A 1 119 ? 20.844 -4.748 -14.961 1.00 61.91 119 VAL A O 1
ATOM 949 N N . SER A 1 120 ? 18.766 -5.195 -14.231 1.00 63.03 120 SER A N 1
ATOM 950 C CA . SER A 1 120 ? 18.980 -6.645 -14.119 1.00 63.03 120 SER A CA 1
ATOM 951 C C . SER A 1 120 ? 19.417 -7.285 -15.444 1.00 63.03 120 SER A C 1
ATOM 953 O O . SER A 1 120 ? 20.275 -8.168 -15.467 1.00 63.03 120 SER A O 1
ATOM 955 N N . SER A 1 121 ? 18.861 -6.828 -16.569 1.00 65.44 121 SER A N 1
ATOM 956 C CA . SER A 1 121 ? 19.196 -7.344 -17.902 1.00 65.44 121 SER A CA 1
ATOM 957 C C . SER A 1 121 ? 20.620 -6.978 -18.331 1.00 65.44 121 SER A C 1
ATOM 959 O O . SER A 1 121 ? 21.310 -7.800 -18.933 1.00 65.44 121 SER A O 1
ATOM 961 N N . LYS A 1 122 ? 21.089 -5.772 -17.982 1.00 60.00 122 LYS A N 1
ATOM 962 C CA . LYS A 1 122 ? 22.465 -5.327 -18.258 1.00 60.00 122 LYS A CA 1
ATOM 963 C C . LYS A 1 122 ? 23.498 -6.071 -17.417 1.00 60.00 122 LYS A C 1
ATOM 965 O O . LYS A 1 122 ? 24.544 -6.441 -17.942 1.00 60.00 122 LYS A O 1
ATOM 970 N N . GLU A 1 123 ? 23.197 -6.340 -16.148 1.00 57.25 123 GLU A N 1
ATOM 971 C CA . GLU A 1 123 ? 24.072 -7.142 -15.283 1.00 57.25 123 GLU A CA 1
ATOM 972 C C . GLU A 1 123 ? 24.204 -8.576 -15.808 1.00 57.25 123 GLU A C 1
ATOM 974 O O . GLU A 1 123 ? 25.314 -9.089 -15.921 1.00 57.25 123 GLU A O 1
ATOM 979 N N . LYS A 1 124 ? 23.104 -9.205 -16.243 1.00 56.59 124 LYS A N 1
ATOM 980 C CA . LYS A 1 124 ? 23.152 -10.551 -16.843 1.00 56.59 124 LYS A CA 1
ATOM 981 C C . LYS A 1 124 ? 23.997 -10.615 -18.120 1.00 56.59 124 LYS A C 1
ATOM 983 O O . LYS A 1 124 ? 24.661 -11.620 -18.345 1.00 56.59 124 LYS A O 1
ATOM 988 N N . GLN A 1 125 ? 24.012 -9.554 -18.930 1.00 59.44 125 GLN A N 1
ATOM 989 C CA . GLN A 1 125 ? 24.842 -9.482 -20.140 1.00 59.44 125 GLN A CA 1
ATOM 990 C C . GLN A 1 125 ? 26.333 -9.249 -19.846 1.00 59.44 125 GLN A C 1
ATOM 992 O O . GLN A 1 125 ? 27.173 -9.693 -20.622 1.00 59.44 125 GLN A O 1
ATOM 997 N N . GLN A 1 126 ? 26.683 -8.585 -18.739 1.00 53.44 126 GLN A N 1
ATOM 998 C CA . GLN A 1 126 ? 28.084 -8.361 -18.351 1.00 53.44 126 GLN A CA 1
ATOM 999 C C . GLN A 1 126 ? 28.731 -9.563 -17.644 1.00 53.44 126 GLN A C 1
ATOM 1001 O O . GLN A 1 126 ? 29.956 -9.657 -17.629 1.00 53.44 126 GLN A O 1
ATOM 1006 N N . VAL A 1 127 ? 27.939 -10.483 -17.080 1.00 49.56 127 VAL A N 1
ATOM 1007 C CA . VAL A 1 127 ? 28.448 -11.650 -16.329 1.00 49.56 127 VAL A CA 1
ATOM 1008 C C . VAL A 1 127 ? 28.722 -12.875 -17.219 1.00 49.56 127 VAL A C 1
ATOM 1010 O O . VAL A 1 127 ? 29.377 -13.800 -16.761 1.00 49.56 127 VAL A O 1
ATOM 1013 N N . GLY A 1 128 ? 28.323 -12.866 -18.495 1.00 42.69 128 GLY A N 1
ATOM 1014 C CA . GLY A 1 128 ? 28.776 -13.852 -19.483 1.00 42.69 128 GLY A CA 1
ATOM 1015 C C . GLY A 1 128 ? 28.352 -15.300 -19.200 1.00 42.69 128 GLY A C 1
ATOM 1016 O O . GLY A 1 128 ? 29.079 -16.070 -18.572 1.00 42.69 128 GLY A O 1
ATOM 1017 N N . VAL A 1 129 ? 27.211 -15.684 -19.771 1.00 44.50 129 VAL A N 1
ATOM 1018 C CA . VAL A 1 129 ? 27.031 -17.012 -20.380 1.00 44.50 129 VAL A CA 1
ATOM 1019 C C . VAL A 1 129 ? 26.806 -16.785 -21.865 1.00 44.50 129 VAL A C 1
ATOM 1021 O O . VAL A 1 129 ? 26.011 -15.869 -22.180 1.00 44.50 129 VAL A O 1
#

Foldseek 3Di:
DDQDAAEDDLQVCVVCDCVVCVVVDPSQKHKYKFFWAAWDDDVQKIWTWGDNVNDIAIEIEGGDDPPDDGGFTKIWIAHFDDPPDGHGDTDDIDGDPDVVVVVVSVVSHVVVVVVVVVVVVVVVVVVPD

Radius of gyration: 15.79 Å; Cα contacts (8 Å, |Δi|>4): 210; chains: 1; bounding box: 42×34×42 Å